Protein AF-A0A6A5VY62-F1 (afdb_monomer)

Radius of gyration: 13.07 Å; Cα contacts (8 Å, |Δi|>4): 25; chains: 1; bounding box: 43×20×27 Å

Secondary structure (DSSP, 8-state):
---PPP--S-HHHHHHHHHHHHH------EETTTEE-HHHHHHHHHHHHHTT--

Structure (mmCIF, N/CA/C/O backbone):
data_AF-A0A6A5VY62-F1
#
_entry.id   AF-A0A6A5VY62-F1
#
loop_
_atom_site.group_PDB
_atom_site.id
_atom_site.type_symbol
_atom_site.label_atom_id
_atom_site.label_alt_id
_atom_site.label_comp_id
_atom_site.label_asym_id
_atom_site.label_entity_id
_atom_site.label_seq_id
_atom_site.pdbx_PDB_ins_code
_atom_site.Cartn_x
_atom_site.Cartn_y
_atom_site.Cartn_z
_atom_site.occupancy
_atom_site.B_iso_or_equiv
_atom_site.auth_seq_id
_atom_site.auth_comp_id
_atom_site.auth_asym_id
_atom_site.auth_atom_id
_atom_site.pdbx_PDB_model_num
ATOM 1 N N . GLU A 1 1 ? 29.767 3.388 -7.400 1.00 54.62 1 GLU A N 1
ATOM 2 C CA . GLU A 1 1 ? 28.747 4.219 -8.066 1.00 54.62 1 GLU A CA 1
ATOM 3 C C . GLU A 1 1 ? 27.431 3.967 -7.359 1.00 54.62 1 GLU A C 1
ATOM 5 O O . GLU A 1 1 ? 27.083 2.805 -7.180 1.00 54.62 1 GLU A O 1
ATOM 10 N N . ASP A 1 2 ? 26.774 5.016 -6.865 1.00 68.25 2 ASP A N 1
ATOM 11 C CA . ASP A 1 2 ? 25.490 4.886 -6.174 1.00 68.25 2 ASP A CA 1
ATOM 12 C C . ASP A 1 2 ? 24.405 4.526 -7.192 1.00 68.25 2 ASP A C 1
ATOM 14 O O . ASP A 1 2 ? 23.923 5.373 -7.941 1.00 68.25 2 ASP A O 1
ATOM 18 N N . SER A 1 3 ? 24.035 3.247 -7.237 1.00 76.38 3 SER A N 1
ATOM 19 C CA . SER A 1 3 ? 22.929 2.712 -8.035 1.00 76.38 3 SER A CA 1
ATOM 20 C C . SER A 1 3 ? 21.581 3.005 -7.371 1.00 76.38 3 SER A C 1
ATOM 22 O O . SER A 1 3 ? 20.770 2.111 -7.115 1.00 76.38 3 SER A O 1
ATOM 24 N N . SER A 1 4 ? 21.345 4.273 -7.043 1.00 81.31 4 SER A N 1
ATOM 25 C CA . SER A 1 4 ? 20.063 4.727 -6.524 1.00 81.31 4 SER A CA 1
ATOM 26 C C . SER A 1 4 ? 19.052 4.836 -7.668 1.00 81.31 4 SER A C 1
ATOM 28 O O . SER A 1 4 ? 19.268 5.512 -8.672 1.00 81.31 4 SER A O 1
ATOM 30 N N . TYR A 1 5 ? 17.928 4.138 -7.518 1.00 75.12 5 TYR A N 1
ATOM 31 C CA . TYR A 1 5 ? 16.800 4.225 -8.438 1.00 75.12 5 TYR A CA 1
ATOM 32 C C . TYR A 1 5 ? 15.812 5.259 -7.906 1.00 75.12 5 TYR A C 1
ATOM 34 O O . TYR A 1 5 ? 15.346 5.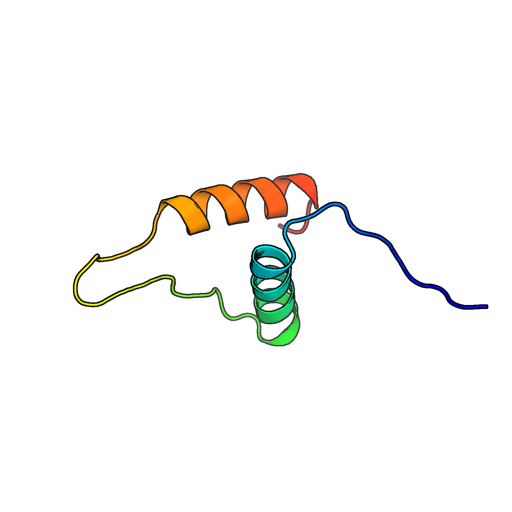155 -6.771 1.00 75.12 5 TYR A O 1
ATOM 42 N N . PHE A 1 6 ? 15.480 6.246 -8.733 1.00 79.19 6 PHE A N 1
ATOM 43 C CA . PHE A 1 6 ? 14.427 7.208 -8.433 1.00 79.19 6 PHE A CA 1
ATOM 44 C C . PHE A 1 6 ? 13.110 6.681 -8.994 1.00 79.19 6 PHE A C 1
ATOM 46 O O . PHE A 1 6 ? 13.013 6.372 -10.181 1.00 79.19 6 PHE A O 1
ATOM 53 N N . VAL A 1 7 ? 12.107 6.561 -8.128 1.00 78.31 7 VAL A N 1
ATOM 54 C CA . VAL A 1 7 ? 10.759 6.127 -8.498 1.00 78.31 7 VAL A CA 1
ATOM 55 C C . VAL A 1 7 ? 9.815 7.290 -8.231 1.00 78.31 7 VAL A C 1
ATOM 57 O O . VAL A 1 7 ? 9.748 7.777 -7.105 1.00 78.31 7 VAL A O 1
ATOM 60 N N . ASP A 1 8 ? 9.106 7.736 -9.266 1.00 79.88 8 ASP A N 1
ATOM 61 C CA . ASP A 1 8 ? 8.095 8.791 -9.162 1.00 79.88 8 ASP A CA 1
ATOM 62 C C . ASP A 1 8 ? 6.788 8.204 -8.614 1.00 79.88 8 ASP A C 1
ATOM 64 O O . ASP A 1 8 ? 5.867 7.854 -9.350 1.00 79.88 8 ASP A O 1
ATOM 68 N N . ILE A 1 9 ? 6.766 7.981 -7.302 1.00 80.88 9 ILE A N 1
ATOM 69 C CA . ILE A 1 9 ? 5.616 7.450 -6.576 1.00 80.88 9 ILE A CA 1
ATOM 70 C C . ILE A 1 9 ? 5.523 8.125 -5.210 1.00 80.88 9 ILE A C 1
ATOM 72 O O . ILE A 1 9 ? 6.526 8.510 -4.607 1.00 80.88 9 ILE A O 1
ATOM 76 N N . ASP A 1 10 ? 4.302 8.227 -4.695 1.00 83.00 10 ASP A N 1
ATOM 77 C CA . ASP A 1 10 ? 4.069 8.644 -3.321 1.00 83.00 10 ASP A CA 1
ATOM 78 C C . ASP A 1 10 ? 4.815 7.713 -2.330 1.00 83.00 10 ASP A C 1
ATOM 80 O O . ASP A 1 10 ? 4.635 6.487 -2.372 1.00 83.00 10 ASP A O 1
ATOM 84 N N . PRO A 1 11 ? 5.666 8.258 -1.441 1.00 82.44 11 PRO A N 1
ATOM 85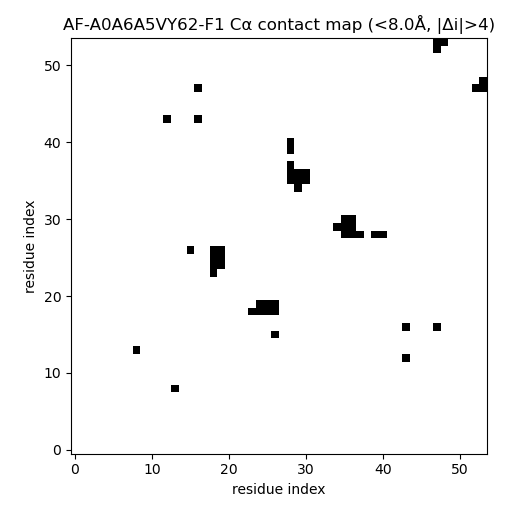 C CA . PRO A 1 11 ? 6.518 7.454 -0.566 1.00 82.44 11 PRO A CA 1
ATOM 86 C C . PRO A 1 11 ? 5.720 6.667 0.482 1.00 82.44 11 PRO A C 1
ATOM 88 O O . PRO A 1 11 ? 6.100 5.541 0.826 1.00 82.44 11 PRO A O 1
ATOM 91 N N . ASP A 1 12 ? 4.596 7.210 0.960 1.00 81.94 12 ASP A N 1
ATOM 92 C CA . ASP A 1 12 ? 3.720 6.508 1.901 1.00 81.94 12 ASP A CA 1
ATOM 93 C C . ASP A 1 12 ? 3.037 5.320 1.220 1.00 81.94 12 ASP A C 1
ATOM 95 O O . ASP A 1 12 ? 2.861 4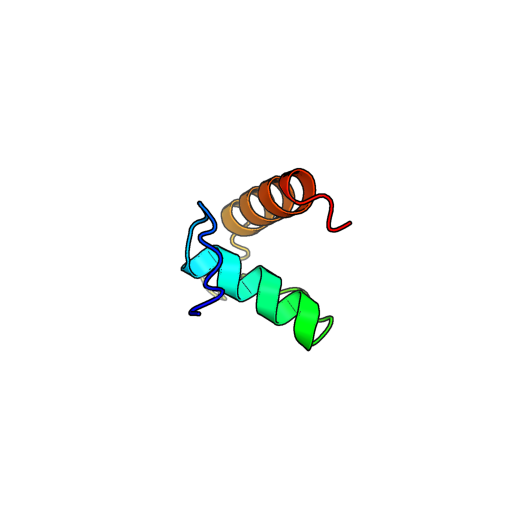.263 1.834 1.00 81.94 12 ASP A O 1
ATOM 99 N N . LEU A 1 13 ? 2.705 5.454 -0.065 1.00 79.44 13 LEU A N 1
ATOM 100 C CA . LEU A 1 13 ? 2.141 4.377 -0.865 1.00 79.44 13 LEU A CA 1
ATOM 101 C C . LEU A 1 13 ? 3.170 3.291 -1.205 1.00 79.44 13 LEU A C 1
ATOM 103 O O . LEU A 1 13 ? 2.869 2.099 -1.091 1.00 79.44 13 LEU A O 1
ATOM 107 N N . PHE A 1 14 ? 4.390 3.684 -1.572 1.00 83.19 14 PHE A N 1
ATOM 108 C CA . PHE A 1 14 ? 5.459 2.747 -1.930 1.00 83.19 14 PHE A CA 1
ATOM 109 C C . PHE A 1 14 ? 5.824 1.813 -0.778 1.00 83.19 14 PHE A C 1
ATOM 111 O O . PHE A 1 14 ? 6.053 0.618 -0.986 1.00 83.19 14 PHE A O 1
ATOM 118 N N . LYS A 1 15 ? 5.777 2.316 0.460 1.00 85.31 15 LYS A N 1
ATOM 119 C CA . LYS A 1 15 ? 5.940 1.494 1.662 1.00 85.31 15 LYS A CA 1
ATOM 120 C C . LYS A 1 15 ? 4.996 0.289 1.648 1.00 85.31 15 LYS A C 1
ATOM 122 O O . LYS A 1 15 ? 5.428 -0.822 1.937 1.00 85.31 15 LYS A O 1
ATOM 127 N N . TYR A 1 16 ? 3.730 0.467 1.281 1.00 83.31 16 TYR A N 1
ATOM 128 C CA . TYR A 1 16 ? 2.759 -0.630 1.238 1.00 83.31 16 TYR A CA 1
ATOM 129 C C . TYR A 1 16 ? 3.073 -1.673 0.163 1.00 83.31 16 TYR A C 1
ATOM 131 O O . TYR A 1 16 ? 2.874 -2.866 0.401 1.00 83.31 16 TYR A O 1
ATOM 139 N N . ILE A 1 17 ? 3.617 -1.241 -0.977 1.00 81.62 17 ILE A N 1
ATOM 140 C CA . ILE A 1 17 ? 4.103 -2.143 -2.028 1.00 81.62 17 ILE A CA 1
ATOM 141 C C . ILE A 1 17 ? 5.288 -2.965 -1.502 1.00 81.62 17 ILE A C 1
ATOM 143 O O . ILE A 1 17 ? 5.286 -4.189 -1.630 1.00 81.62 17 ILE A O 1
ATOM 147 N N . LEU A 1 18 ? 6.257 -2.330 -0.832 1.00 83.38 18 LEU A N 1
ATOM 148 C CA . LEU A 1 18 ? 7.391 -3.033 -0.221 1.00 83.38 18 LEU A CA 1
ATOM 149 C C . LEU A 1 18 ? 6.946 -4.036 0.848 1.00 83.38 18 LEU A C 1
ATOM 151 O O . LEU A 1 18 ? 7.409 -5.174 0.851 1.00 83.38 18 LEU A O 1
ATOM 155 N N . TYR A 1 19 ? 6.011 -3.653 1.722 1.00 85.06 19 TYR A N 1
ATOM 156 C CA . TYR A 1 19 ? 5.458 -4.562 2.730 1.00 85.06 19 TYR A CA 1
ATOM 157 C C . TYR A 1 19 ? 4.809 -5.792 2.085 1.00 85.06 19 TYR A C 1
ATOM 159 O O . TYR A 1 19 ? 5.039 -6.914 2.542 1.00 85.06 19 TYR A O 1
ATOM 167 N N . TYR A 1 20 ? 4.052 -5.606 1.002 1.00 82.00 20 TYR A N 1
ATOM 168 C CA . TYR A 1 20 ? 3.479 -6.727 0.261 1.00 82.00 20 TYR A CA 1
ATOM 169 C C . TYR A 1 20 ? 4.560 -7.613 -0.375 1.00 82.00 20 TYR A C 1
ATOM 171 O O . TYR A 1 20 ? 4.481 -8.841 -0.298 1.00 82.00 20 TYR A O 1
ATOM 179 N N . LEU A 1 21 ? 5.599 -7.023 -0.969 1.00 81.25 21 LEU A N 1
ATOM 180 C CA . LEU A 1 21 ? 6.678 -7.786 -1.595 1.00 81.25 21 LEU A CA 1
ATOM 181 C C . LEU A 1 21 ? 7.506 -8.584 -0.579 1.00 81.25 21 LEU A C 1
ATOM 183 O O . LEU A 1 21 ? 7.820 -9.743 -0.845 1.00 81.25 21 LEU A O 1
ATOM 187 N N . CYS A 1 22 ? 7.812 -8.003 0.581 1.00 85.06 22 CYS A N 1
ATOM 188 C CA . CYS A 1 22 ? 8.609 -8.649 1.624 1.00 85.06 22 CYS A CA 1
ATOM 189 C C . CYS A 1 22 ? 7.826 -9.693 2.428 1.00 85.06 22 CYS A C 1
ATOM 191 O O . CYS A 1 22 ? 8.362 -10.758 2.722 1.00 85.06 22 CYS A O 1
ATOM 193 N N . TYR A 1 23 ? 6.573 -9.405 2.791 1.00 84.56 23 TYR A N 1
ATOM 194 C CA . TYR A 1 23 ? 5.818 -10.237 3.736 1.00 84.56 23 TYR A CA 1
ATOM 195 C C . TYR A 1 23 ? 4.676 -11.026 3.094 1.00 84.56 23 TYR A C 1
ATOM 197 O O . TYR A 1 23 ? 4.078 -11.863 3.763 1.00 84.56 23 TYR A O 1
ATOM 205 N N . ARG A 1 24 ? 4.351 -10.771 1.817 1.00 80.00 24 ARG A N 1
ATOM 206 C CA . ARG A 1 24 ? 3.188 -11.346 1.107 1.00 80.00 24 ARG A CA 1
ATOM 207 C C . ARG A 1 24 ? 1.842 -11.069 1.791 1.00 80.00 24 ARG A C 1
ATOM 209 O O . ARG A 1 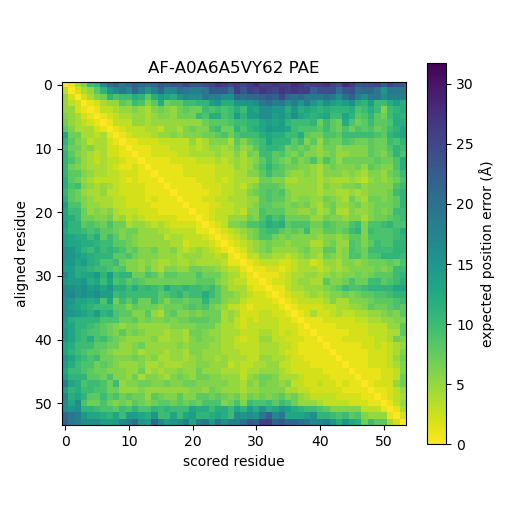24 ? 0.855 -11.744 1.515 1.00 80.00 24 ARG A O 1
ATOM 216 N N . VAL A 1 25 ? 1.784 -10.049 2.649 1.00 78.12 25 VAL A N 1
ATOM 217 C CA . VAL A 1 25 ? 0.570 -9.627 3.358 1.00 78.12 25 VAL A CA 1
ATOM 218 C C . VAL A 1 25 ? 0.047 -8.339 2.740 1.00 78.12 25 VAL A C 1
ATOM 220 O O . VAL A 1 25 ? 0.772 -7.350 2.630 1.00 78.12 25 VAL A O 1
ATOM 223 N N . LEU A 1 26 ? -1.226 -8.346 2.342 1.00 75.25 26 LEU A N 1
ATOM 224 C CA . LEU A 1 26 ? -1.893 -7.159 1.819 1.00 75.25 26 LEU A CA 1
ATOM 225 C C . LEU A 1 26 ? -2.248 -6.217 2.985 1.00 75.25 26 LEU A C 1
ATOM 227 O O . LEU A 1 26 ? -2.858 -6.669 3.959 1.00 75.25 26 LEU A O 1
ATOM 231 N N . PRO A 1 27 ? -1.902 -4.921 2.920 1.00 73.12 27 PRO A N 1
ATOM 232 C CA . PRO A 1 27 ? -2.218 -4.001 4.000 1.00 73.12 27 PRO A CA 1
ATOM 233 C C . PRO A 1 27 ? -3.728 -3.841 4.188 1.00 73.12 27 PRO A C 1
ATOM 235 O O . PRO A 1 27 ? -4.500 -3.678 3.239 1.00 73.12 27 PRO A O 1
ATOM 238 N N . ILE A 1 28 ? -4.14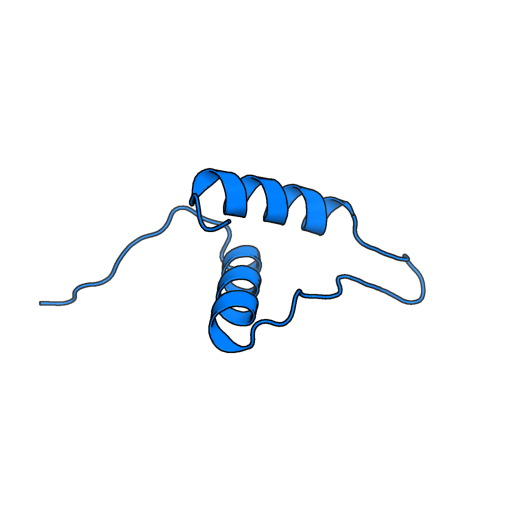6 -3.867 5.454 1.00 77.75 28 ILE A N 1
ATOM 239 C CA . ILE A 1 28 ? -5.533 -3.648 5.846 1.00 77.75 28 ILE A CA 1
ATOM 240 C C . ILE A 1 28 ? -5.699 -2.179 6.241 1.00 77.75 28 ILE A C 1
ATOM 242 O O . ILE A 1 28 ? -5.376 -1.781 7.359 1.00 77.75 28 ILE A O 1
ATOM 246 N N . PHE A 1 29 ? -6.221 -1.359 5.328 1.00 81.00 29 PHE A N 1
ATOM 247 C CA . PHE A 1 29 ? -6.524 0.052 5.580 1.00 81.00 29 PHE A CA 1
ATOM 248 C C . PHE A 1 29 ? -7.878 0.195 6.272 1.00 81.00 29 PHE A C 1
ATOM 250 O O . PHE A 1 29 ? -8.834 0.718 5.698 1.00 81.00 29 PHE A O 1
ATOM 257 N N . TYR A 1 30 ? -7.976 -0.315 7.496 1.00 80.12 30 TYR A N 1
ATOM 258 C CA . TYR A 1 30 ? -9.200 -0.297 8.290 1.00 80.12 30 TYR A CA 1
ATOM 259 C C . TYR A 1 30 ? -9.044 0.585 9.525 1.00 80.12 30 TYR A C 1
ATOM 261 O O . TYR A 1 30 ? -8.075 0.481 10.275 1.00 80.12 30 TYR A O 1
ATOM 269 N N . ASN A 1 31 ? -10.038 1.434 9.762 1.00 85.06 31 ASN A N 1
ATOM 270 C CA . ASN A 1 31 ? -10.182 2.186 10.996 1.00 85.06 31 ASN A CA 1
ATOM 271 C C . ASN A 1 31 ? -11.532 1.847 11.640 1.00 85.06 31 ASN A C 1
ATOM 273 O O . ASN A 1 31 ? -12.559 1.867 10.972 1.00 85.06 31 ASN A O 1
ATOM 277 N N . LYS A 1 32 ? -11.553 1.602 12.954 1.00 82.38 32 LY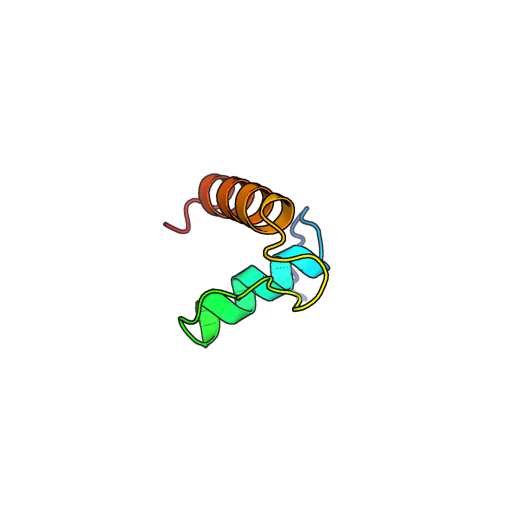S A N 1
ATOM 278 C CA . LYS A 1 32 ? -12.776 1.200 13.673 1.00 82.38 32 LYS A CA 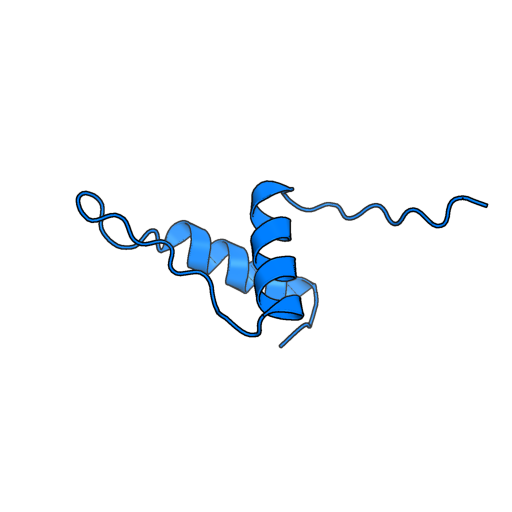1
ATOM 279 C C . LYS A 1 32 ? -13.909 2.239 13.606 1.00 82.38 32 LYS A C 1
ATOM 281 O O . LYS A 1 32 ? -15.071 1.864 13.671 1.00 82.38 32 LYS A O 1
ATOM 286 N N . VAL A 1 33 ? -13.578 3.527 13.485 1.00 89.25 33 VAL A N 1
ATOM 287 C CA . VAL A 1 33 ? -14.550 4.635 13.441 1.00 89.25 33 VAL A CA 1
ATOM 288 C C . VAL A 1 33 ? -14.931 4.989 12.003 1.00 89.25 33 VAL A C 1
ATOM 290 O O . VAL A 1 33 ? -16.096 5.233 11.715 1.00 89.25 33 VAL A O 1
ATOM 293 N N . LYS A 1 34 ? -13.949 5.025 11.094 1.00 83.88 34 LYS A N 1
ATOM 294 C CA . LYS A 1 34 ? -14.137 5.476 9.702 1.00 83.88 34 LYS A CA 1
ATOM 295 C C . LYS A 1 34 ? -14.402 4.337 8.709 1.00 83.88 34 LYS A C 1
ATOM 297 O O . LYS A 1 34 ? -14.735 4.605 7.561 1.00 83.88 34 LYS A O 1
ATOM 302 N N . GLY A 1 35 ? -14.252 3.083 9.133 1.00 86.69 35 GLY A N 1
ATOM 303 C CA . GLY A 1 35 ? -14.329 1.907 8.270 1.00 86.69 35 GLY A CA 1
ATOM 304 C C . GLY A 1 35 ? -13.085 1.726 7.395 1.00 86.69 35 GLY A C 1
ATOM 305 O O . GLY A 1 35 ? -11.994 2.207 7.711 1.00 86.69 35 GLY A O 1
ATOM 306 N N . HIS A 1 36 ? -13.245 0.993 6.293 1.00 86.31 36 HIS A N 1
ATOM 307 C CA . HIS A 1 36 ? -12.182 0.786 5.311 1.00 86.31 36 HIS A CA 1
ATOM 308 C C . HIS A 1 36 ? -11.922 2.050 4.492 1.00 86.31 36 HIS A C 1
ATOM 310 O O . HIS A 1 36 ? -12.845 2.680 3.974 1.00 86.31 36 HIS A O 1
ATOM 316 N N . ASN A 1 37 ? -10.648 2.383 4.298 1.00 83.62 37 ASN A N 1
ATOM 317 C CA . ASN A 1 37 ? -10.246 3.458 3.406 1.00 83.62 37 ASN A CA 1
ATOM 318 C C . ASN A 1 37 ? -10.091 2.934 1.970 1.00 83.62 37 ASN A C 1
ATOM 320 O O . ASN A 1 37 ? -8.984 2.711 1.477 1.00 83.62 37 ASN A O 1
ATOM 324 N N . TYR A 1 38 ? -11.227 2.741 1.295 1.00 83.31 38 TYR A N 1
ATOM 325 C CA . TYR A 1 38 ? -11.290 2.261 -0.093 1.00 83.31 38 TYR A CA 1
ATOM 326 C C . TYR A 1 38 ? -10.507 3.126 -1.082 1.00 83.31 38 TYR A C 1
ATOM 328 O O . TYR A 1 38 ? -10.009 2.611 -2.079 1.00 83.31 38 TYR A O 1
ATOM 336 N N . ARG A 1 39 ? -10.326 4.419 -0.791 1.00 85.75 39 ARG A N 1
ATOM 337 C CA . ARG A 1 39 ? -9.523 5.310 -1.634 1.00 85.75 39 ARG A CA 1
ATOM 338 C C . ARG A 1 39 ? -8.075 4.829 -1.731 1.00 85.75 39 ARG A C 1
ATOM 340 O O . ARG A 1 39 ? -7.540 4.792 -2.830 1.00 85.75 39 ARG A O 1
ATOM 347 N N . ILE A 1 40 ? -7.470 4.414 -0.615 1.00 81.56 40 ILE A N 1
ATOM 348 C CA . ILE A 1 40 ? -6.085 3.916 -0.612 1.00 81.56 40 ILE A CA 1
ATOM 349 C C . ILE A 1 40 ? -5.994 2.592 -1.375 1.00 81.56 40 ILE A C 1
ATOM 351 O O . ILE A 1 40 ? -5.069 2.411 -2.160 1.00 81.56 40 ILE A O 1
ATOM 355 N N . TYR A 1 41 ? -6.980 1.704 -1.223 1.00 82.06 41 TYR A N 1
ATOM 356 C CA . TYR A 1 41 ? -7.030 0.460 -1.996 1.00 82.06 41 TYR A CA 1
ATOM 357 C C . TYR A 1 41 ? -7.087 0.706 -3.507 1.00 82.06 41 TYR A C 1
ATOM 359 O O . TYR A 1 41 ? -6.362 0.059 -4.259 1.00 82.06 41 TYR A O 1
ATOM 367 N N . LEU A 1 42 ? -7.915 1.654 -3.955 1.00 84.56 42 LEU A N 1
ATOM 368 C CA . LEU A 1 42 ? -8.031 1.998 -5.373 1.00 84.56 42 LEU A CA 1
ATOM 369 C C . LEU A 1 42 ? -6.745 2.628 -5.920 1.00 84.56 42 LEU A C 1
ATOM 371 O O . LEU A 1 42 ? -6.325 2.277 -7.023 1.00 84.56 42 LEU A O 1
ATOM 375 N N . THR A 1 43 ? -6.102 3.513 -5.154 1.00 85.50 43 THR A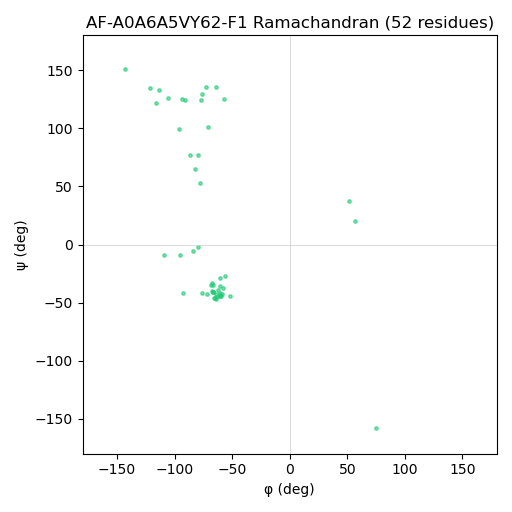 N 1
ATOM 376 C CA . THR A 1 43 ? -4.810 4.094 -5.544 1.00 85.50 43 THR A CA 1
ATOM 377 C C . THR A 1 43 ? -3.731 3.017 -5.627 1.00 85.50 43 THR A C 1
ATOM 379 O O . THR A 1 43 ? -3.045 2.925 -6.639 1.00 85.50 43 THR A O 1
ATOM 382 N N . LEU A 1 44 ? -3.631 2.144 -4.621 1.00 83.00 44 LEU A N 1
ATOM 383 C CA . LEU A 1 44 ? -2.655 1.055 -4.610 1.00 83.00 44 LEU A CA 1
ATOM 384 C C . LEU A 1 44 ? -2.864 0.097 -5.790 1.00 83.00 44 LEU A C 1
ATOM 386 O O . LEU A 1 44 ? -1.902 -0.287 -6.446 1.00 83.00 44 LEU A O 1
ATOM 390 N N . LEU A 1 45 ? -4.116 -0.235 -6.114 1.00 82.75 45 LEU A N 1
ATOM 391 C CA . LEU A 1 45 ? -4.436 -1.062 -7.278 1.00 82.75 45 LEU A CA 1
ATOM 392 C C . LEU A 1 45 ? -4.009 -0.402 -8.596 1.00 82.75 45 LEU A C 1
ATOM 394 O O . LEU A 1 45 ? -3.539 -1.092 -9.500 1.00 82.75 45 LEU A O 1
ATOM 398 N N . LYS A 1 46 ? -4.181 0.918 -8.725 1.00 83.62 46 LYS A N 1
ATOM 399 C CA . LYS A 1 46 ? -3.750 1.664 -9.913 1.00 83.62 46 LYS A CA 1
ATOM 400 C C . LYS A 1 46 ? -2.228 1.619 -10.074 1.00 83.62 46 LYS A C 1
ATOM 402 O O . LYS A 1 46 ? -1.760 1.333 -11.172 1.00 83.62 46 LYS A O 1
ATOM 407 N N .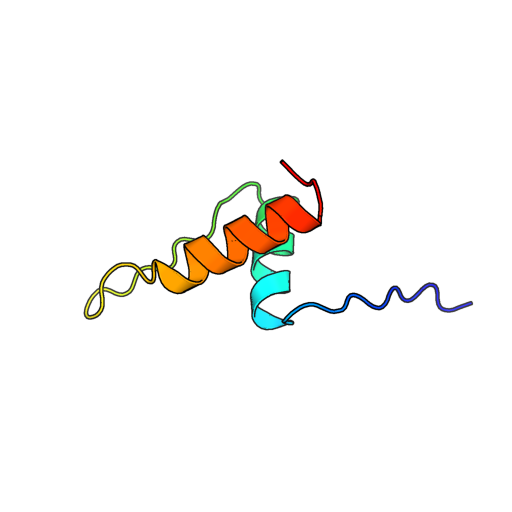 GLU A 1 47 ? -1.481 1.834 -8.994 1.00 78.75 47 GLU A N 1
ATOM 408 C CA . GLU A 1 47 ? -0.015 1.777 -9.025 1.00 78.75 47 GLU A CA 1
ATOM 409 C C . GLU A 1 47 ? 0.497 0.364 -9.317 1.00 78.75 47 GLU A C 1
ATOM 411 O O . GLU A 1 47 ? 1.328 0.178 -10.198 1.00 78.75 47 GLU A O 1
ATOM 416 N N . VAL A 1 48 ? -0.046 -0.667 -8.663 1.00 79.88 48 VAL A N 1
ATOM 417 C CA . VAL A 1 48 ? 0.354 -2.064 -8.923 1.00 79.88 48 VAL A CA 1
ATOM 418 C C . VAL A 1 48 ? 0.146 -2.446 -10.394 1.00 79.88 48 VAL A C 1
ATOM 420 O O . VAL A 1 48 ? 0.988 -3.137 -10.970 1.00 79.88 48 VAL A O 1
ATOM 423 N N . LYS A 1 49 ? -0.931 -1.953 -11.024 1.00 79.50 49 LYS A N 1
ATOM 424 C CA . LYS A 1 49 ? -1.156 -2.110 -12.469 1.00 79.50 49 LYS A CA 1
ATOM 425 C C . LYS A 1 49 ? -0.128 -1.355 -13.311 1.00 79.50 49 LYS A C 1
ATOM 427 O O . LYS A 1 49 ? 0.322 -1.899 -14.311 1.00 79.50 49 LYS A O 1
ATOM 432 N N . TYR A 1 50 ? 0.247 -0.137 -12.921 1.00 78.62 50 TYR A N 1
ATOM 433 C CA . TYR A 1 50 ? 1.288 0.633 -13.609 1.00 78.62 50 TYR A CA 1
ATOM 434 C C . TYR A 1 50 ? 2.641 -0.094 -13.581 1.00 78.62 50 TYR A C 1
ATOM 436 O O . TYR A 1 50 ? 3.286 -0.242 -14.615 1.00 78.62 50 TYR A O 1
ATOM 444 N N . PHE A 1 51 ? 3.025 -0.638 -12.425 1.00 72.12 51 PHE A N 1
ATOM 445 C CA . PHE A 1 51 ? 4.283 -1.370 -12.266 1.00 72.12 51 PHE A CA 1
ATOM 446 C C . PHE A 1 51 ? 4.243 -2.822 -12.776 1.00 72.12 51 PHE A C 1
ATOM 448 O O . PHE A 1 51 ? 5.266 -3.499 -12.724 1.00 72.12 51 PHE A O 1
ATOM 455 N N . SER A 1 52 ? 3.098 -3.311 -13.273 1.00 76.00 52 SER A N 1
ATOM 456 C CA . SER A 1 52 ? 2.925 -4.695 -13.757 1.00 76.00 52 SER A CA 1
ATOM 457 C C . SER A 1 52 ? 3.384 -5.761 -12.746 1.00 76.00 52 SER A C 1
ATOM 459 O O . SER A 1 52 ? 3.981 -6.769 -13.112 1.00 76.00 52 SER A O 1
ATOM 461 N N . ILE A 1 53 ? 3.138 -5.525 -11.452 1.00 66.19 53 ILE A N 1
ATOM 462 C CA . ILE A 1 53 ? 3.582 -6.414 -10.358 1.00 66.19 53 ILE A CA 1
ATOM 463 C C . ILE A 1 53 ? 2.598 -7.586 -10.138 1.00 66.19 53 ILE A C 1
ATOM 465 O O . ILE A 1 53 ? 2.873 -8.484 -9.342 1.00 66.19 53 ILE A O 1
ATOM 469 N N . MET A 1 54 ? 1.456 -7.599 -10.835 1.00 52.62 54 MET A N 1
ATOM 470 C CA . MET A 1 54 ? 0.362 -8.557 -10.636 1.00 52.62 54 MET A CA 1
ATOM 471 C C . MET A 1 54 ? -0.000 -9.305 -11.911 1.00 52.62 54 MET A C 1
ATOM 473 O O . MET A 1 54 ? -0.076 -8.641 -12.969 1.00 52.62 54 MET A O 1
#

Mean predicted aligned error: 7.08 Å

Solvent-accessible surface area (backbone atoms only — not comparable to full-atom values): 3584 Å² total; per-residue (Å²): 131,88,86,76,80,86,72,100,62,61,67,79,58,50,50,55,55,50,47,28,72,78,67,74,47,80,83,78,59,66,39,96,87,78,42,66,47,60,66,57,54,54,51,51,53,52,51,42,60,72,69,62,77,116

Foldseek 3Di:
DPPDDDDPDDPVLVVQVVCCVVPVDHDFQQDPVPGGPVVSVVVNVVVCVVVVVD

pLDDT: mean 79.89, std 6.73, range [52.62, 89.25]

InterPro domains:
  IPR011333 SKP1/BTB/POZ domain superfamily [G3DSA:3.30.710.10] (1-54)
  IPR011333 SKP1/BTB/POZ domain superfamily [SSF54695] (2-53)

Sequence (54 aa):
EDSSYFVDIDPDLFKYILYYLCYRVLPIFYNKVKGHNYRIYLTLLKEVKYFSIM

Organism: NCBI:txid1392246